Protein AF-A0A922ZXQ0-F1 (afdb_monomer_lite)

Structure (mmCIF, N/CA/C/O backbone):
data_AF-A0A922ZXQ0-F1
#
_entry.id   AF-A0A922ZXQ0-F1
#
loop_
_atom_site.group_PDB
_atom_site.id
_atom_site.type_symbol
_atom_site.label_atom_id
_atom_site.label_alt_id
_atom_site.label_comp_id
_atom_site.label_asym_id
_atom_site.label_entity_id
_atom_site.label_seq_id
_atom_site.pdbx_PDB_ins_code
_atom_site.Cartn_x
_atom_site.Cartn_y
_atom_site.Cartn_z
_atom_site.occupancy
_atom_site.B_iso_or_equiv
_atom_site.auth_seq_id
_atom_site.auth_comp_id
_atom_site.auth_asym_id
_atom_site.auth_atom_id
_atom_site.pdbx_PDB_model_num
ATOM 1 N N . MET A 1 1 ? 80.665 -15.240 -22.367 1.00 46.72 1 MET A N 1
ATOM 2 C CA . MET A 1 1 ? 79.676 -15.698 -23.365 1.00 46.72 1 MET A CA 1
ATOM 3 C C . MET A 1 1 ? 78.720 -16.672 -22.688 1.00 46.72 1 MET A C 1
ATOM 5 O O . MET A 1 1 ? 78.973 -17.868 -22.680 1.00 46.72 1 MET A O 1
ATOM 9 N N . SER A 1 2 ? 77.689 -16.167 -22.012 1.00 49.50 2 SER A N 1
ATOM 10 C CA . SER A 1 2 ? 76.651 -16.996 -21.391 1.00 49.50 2 SER A CA 1
ATOM 11 C C . SER A 1 2 ? 75.556 -17.248 -22.422 1.00 49.50 2 SER A C 1
ATOM 13 O O . SER A 1 2 ? 74.812 -16.326 -22.757 1.00 49.50 2 SER A O 1
ATOM 15 N N . ASN A 1 3 ? 75.474 -18.469 -22.944 1.00 60.09 3 ASN A N 1
ATOM 16 C CA . ASN A 1 3 ? 74.382 -18.857 -23.833 1.00 60.09 3 ASN A CA 1
ATOM 17 C C . ASN A 1 3 ? 73.075 -18.798 -23.035 1.00 60.09 3 ASN A C 1
ATOM 19 O O . ASN A 1 3 ? 72.876 -19.564 -22.093 1.00 60.09 3 ASN A O 1
ATOM 23 N N . SER A 1 4 ? 72.224 -17.828 -23.369 1.00 76.62 4 SER A N 1
ATOM 24 C CA . SER A 1 4 ? 70.920 -17.650 -22.739 1.00 76.62 4 SER A CA 1
ATOM 25 C C . SER A 1 4 ? 70.074 -18.900 -22.969 1.00 76.62 4 SER A C 1
ATOM 27 O O . SER A 1 4 ? 70.055 -19.440 -24.074 1.00 76.62 4 SER A O 1
ATOM 29 N N . LEU A 1 5 ? 69.346 -19.347 -21.941 1.00 71.44 5 LEU A N 1
ATOM 30 C CA . LEU A 1 5 ? 68.454 -20.517 -21.982 1.00 71.44 5 LEU A CA 1
ATOM 31 C C . LEU A 1 5 ? 67.509 -20.494 -23.202 1.00 71.44 5 LEU A C 1
ATOM 33 O O . LEU A 1 5 ? 67.134 -21.534 -23.737 1.00 71.44 5 LEU A O 1
ATOM 37 N N . LYS A 1 6 ? 67.170 -19.288 -23.667 1.00 72.12 6 LYS A N 1
ATOM 38 C CA . LYS A 1 6 ? 66.353 -19.036 -24.852 1.00 72.12 6 LYS A CA 1
ATOM 39 C C . LYS A 1 6 ? 66.968 -19.589 -26.149 1.00 72.12 6 LYS A C 1
ATOM 41 O O . LYS A 1 6 ? 66.250 -20.221 -26.916 1.00 72.12 6 LYS A O 1
ATOM 46 N N . ASP A 1 7 ? 68.278 -19.440 -26.354 1.00 74.69 7 ASP A N 1
ATOM 47 C CA . ASP A 1 7 ? 68.963 -19.939 -27.561 1.00 74.69 7 ASP A CA 1
ATOM 48 C C . ASP A 1 7 ? 69.003 -21.472 -27.604 1.00 74.69 7 ASP A C 1
ATOM 50 O O . ASP A 1 7 ? 68.900 -22.079 -28.671 1.00 74.69 7 ASP A O 1
ATOM 54 N N . ALA A 1 8 ? 69.114 -22.122 -26.440 1.00 79.00 8 ALA A N 1
ATOM 55 C CA . ALA A 1 8 ? 69.068 -23.580 -26.350 1.00 79.00 8 ALA A CA 1
ATOM 56 C C . ALA A 1 8 ? 67.681 -24.129 -26.733 1.00 79.00 8 ALA A C 1
ATOM 58 O O . ALA A 1 8 ? 67.585 -25.166 -27.390 1.00 79.00 8 ALA A O 1
ATOM 59 N N . LEU A 1 9 ? 66.616 -23.410 -26.366 1.00 73.69 9 LEU A N 1
ATOM 60 C CA . LEU A 1 9 ? 65.231 -23.783 -26.657 1.00 73.69 9 LEU A CA 1
ATOM 61 C C . LEU A 1 9 ? 64.867 -23.576 -28.135 1.00 73.69 9 LEU A C 1
ATOM 63 O O . LEU A 1 9 ? 64.200 -24.427 -28.725 1.00 73.69 9 LEU A O 1
ATOM 67 N N . GLU A 1 10 ? 65.351 -22.499 -28.759 1.00 75.44 10 GLU A N 1
ATOM 68 C CA . GLU A 1 10 ? 65.145 -22.249 -30.193 1.00 75.44 10 GLU A CA 1
ATOM 69 C C . GLU A 1 10 ? 65.912 -23.260 -31.060 1.00 75.44 10 GLU A C 1
ATOM 71 O O . GLU A 1 10 ? 65.363 -23.796 -32.027 1.00 75.44 10 GLU A O 1
ATOM 76 N N . LYS A 1 11 ? 67.143 -23.619 -30.669 1.00 77.12 11 LYS A N 1
ATOM 77 C CA . LYS A 1 11 ? 67.941 -24.645 -31.361 1.00 77.12 11 LYS A CA 1
ATOM 78 C C . LYS A 1 11 ? 67.353 -26.056 -31.230 1.00 77.12 11 LYS A C 1
ATOM 80 O O . LYS A 1 11 ? 67.536 -26.871 -32.129 1.00 77.12 11 LYS A O 1
ATOM 85 N N . ALA A 1 12 ? 66.614 -26.331 -30.153 1.00 76.00 12 ALA A N 1
ATOM 86 C CA . ALA A 1 12 ? 65.866 -27.575 -29.957 1.00 76.00 12 ALA A CA 1
ATOM 87 C C . ALA A 1 12 ? 64.556 -27.647 -30.777 1.00 76.00 12 ALA A C 1
ATOM 89 O O . ALA A 1 12 ? 63.817 -28.624 -30.671 1.00 76.00 12 ALA A O 1
ATOM 90 N N . GLY A 1 13 ? 64.258 -26.634 -31.602 1.00 66.38 13 GLY A N 1
ATOM 91 C CA . GLY A 1 13 ? 63.102 -26.628 -32.503 1.00 66.38 13 GLY A CA 1
ATOM 92 C C . GLY A 1 13 ? 61.781 -26.234 -31.838 1.00 66.38 13 GLY A C 1
ATOM 93 O O . GLY A 1 13 ? 60.722 -26.370 -32.455 1.00 66.38 13 GLY A O 1
ATOM 94 N N . LEU A 1 14 ? 61.821 -25.720 -30.604 1.00 62.22 14 LEU A N 1
ATOM 95 C CA . LEU A 1 14 ? 60.633 -25.297 -29.873 1.00 62.22 14 LEU A CA 1
ATOM 96 C C . LEU A 1 14 ? 60.169 -23.921 -30.383 1.00 62.22 14 LEU A C 1
ATOM 98 O O . LEU A 1 14 ? 60.606 -22.873 -29.911 1.00 62.22 14 LEU A O 1
ATOM 102 N N . LYS A 1 15 ? 59.284 -23.910 -31.385 1.00 66.00 15 LYS A N 1
ATOM 103 C CA . LYS A 1 15 ? 58.669 -22.670 -31.879 1.00 66.00 15 LYS A CA 1
ATOM 104 C C . LYS A 1 15 ? 57.676 -22.162 -30.838 1.00 66.00 15 LYS A C 1
ATOM 106 O O . LYS A 1 15 ? 56.696 -22.840 -30.538 1.00 66.00 15 LYS A O 1
ATOM 111 N N . THR A 1 16 ? 57.912 -20.967 -30.302 1.00 65.88 16 THR A N 1
ATOM 112 C CA . THR A 1 16 ? 56.945 -20.296 -29.432 1.00 65.88 16 THR A CA 1
ATOM 113 C C . THR A 1 16 ? 55.664 -20.047 -30.225 1.00 65.88 16 THR A C 1
ATOM 115 O O . THR A 1 16 ? 55.653 -19.352 -31.244 1.00 65.88 16 THR A O 1
ATOM 118 N N . SER A 1 17 ? 54.566 -20.667 -29.799 1.00 62.12 17 SER A N 1
ATOM 119 C CA . SER A 1 17 ? 53.247 -20.341 -30.322 1.00 62.12 17 SER A CA 1
ATOM 120 C C . SER A 1 17 ? 52.941 -18.900 -29.929 1.00 62.12 17 SER A C 1
ATOM 122 O O . SER A 1 17 ? 53.027 -18.518 -28.760 1.00 62.12 17 SER A O 1
ATOM 124 N N . LYS A 1 18 ? 52.638 -18.065 -30.927 1.00 62.62 18 LYS A N 1
ATOM 125 C CA . LYS A 1 18 ? 52.150 -16.706 -30.690 1.00 62.62 18 LYS A CA 1
ATOM 126 C C . LYS A 1 18 ? 50.958 -16.800 -29.731 1.00 62.62 18 LYS A C 1
ATOM 128 O O . LYS A 1 18 ? 50.110 -17.672 -29.932 1.00 62.62 18 LYS A O 1
ATOM 133 N N . PRO A 1 19 ? 50.843 -15.936 -28.712 1.00 55.72 19 PRO A N 1
ATOM 134 C CA . PRO A 1 19 ? 49.599 -15.842 -27.974 1.00 55.72 19 PRO A CA 1
ATOM 135 C C . PRO A 1 19 ? 48.547 -15.217 -28.902 1.00 55.72 19 PRO A C 1
ATOM 137 O O . PRO A 1 19 ? 48.369 -14.001 -28.922 1.00 55.72 19 PRO A O 1
ATOM 140 N N . ASP A 1 20 ? 47.825 -16.044 -29.661 1.00 52.09 20 ASP A N 1
ATOM 141 C CA . ASP A 1 20 ? 46.663 -15.652 -30.478 1.00 52.09 20 ASP A CA 1
ATOM 142 C C . ASP A 1 20 ? 45.433 -15.333 -29.606 1.00 52.09 20 ASP A C 1
ATOM 144 O O . ASP A 1 20 ? 44.297 -15.664 -29.926 1.00 52.09 20 ASP A O 1
ATOM 148 N N . ASN A 1 21 ? 45.646 -14.679 -28.464 1.00 58.94 21 ASN A N 1
ATOM 149 C CA . ASN A 1 21 ? 44.572 -14.215 -27.597 1.00 58.94 21 ASN A CA 1
ATOM 150 C C . ASN A 1 21 ? 44.935 -12.935 -26.840 1.00 58.94 21 ASN A C 1
ATOM 152 O O . ASN A 1 21 ? 44.521 -12.719 -25.702 1.00 58.94 21 ASN A O 1
ATOM 156 N N . ILE A 1 22 ? 45.619 -12.003 -27.507 1.00 51.94 22 ILE A N 1
ATOM 157 C CA . ILE A 1 22 ? 45.388 -10.594 -27.181 1.00 51.94 22 ILE A CA 1
ATOM 158 C C . ILE A 1 22 ? 44.040 -10.252 -27.808 1.00 51.94 22 ILE A C 1
ATOM 160 O O . ILE A 1 22 ? 43.957 -9.744 -28.926 1.00 51.94 22 ILE A O 1
ATOM 164 N N . SER A 1 23 ? 42.962 -10.596 -27.094 1.00 53.66 23 SER A N 1
ATOM 165 C CA . SER A 1 23 ? 41.645 -10.029 -27.355 1.00 53.66 23 SER A CA 1
ATOM 166 C C . SER A 1 23 ? 41.858 -8.527 -27.476 1.00 53.66 23 SER A C 1
ATOM 168 O O . SER A 1 23 ? 42.256 -7.876 -26.506 1.00 53.66 23 SER A O 1
ATOM 170 N N . LYS A 1 24 ? 41.684 -7.989 -28.689 1.00 58.75 24 LYS A N 1
ATOM 171 C CA . LYS A 1 24 ? 41.639 -6.552 -28.934 1.00 58.75 24 LYS A CA 1
ATOM 172 C C . LYS A 1 24 ? 40.449 -6.051 -28.129 1.00 58.75 24 LYS A C 1
ATOM 174 O O . LYS A 1 24 ? 39.331 -5.996 -28.640 1.00 58.75 24 LYS A O 1
ATOM 179 N N . ARG A 1 25 ? 40.662 -5.760 -26.843 1.00 58.94 25 ARG A N 1
ATOM 180 C CA . ARG A 1 25 ? 39.700 -5.056 -26.011 1.00 58.94 25 ARG A CA 1
ATOM 181 C C . ARG A 1 25 ? 39.535 -3.722 -26.708 1.00 58.94 25 ARG A C 1
ATOM 183 O O . ARG A 1 25 ? 40.382 -2.843 -26.577 1.00 58.94 25 ARG A O 1
ATOM 190 N N . LYS A 1 26 ? 38.485 -3.617 -27.526 1.00 61.28 26 LYS A N 1
ATOM 191 C CA . LYS A 1 26 ? 38.003 -2.335 -28.018 1.00 61.28 26 LYS A CA 1
ATOM 192 C C . LYS A 1 26 ? 37.951 -1.445 -26.775 1.00 61.28 26 LYS A C 1
ATOM 194 O O . LYS A 1 26 ? 37.383 -1.905 -25.774 1.00 61.28 26 LYS A O 1
ATOM 199 N N . PRO A 1 27 ? 38.580 -0.258 -26.764 1.00 55.38 27 PRO A N 1
ATOM 200 C CA . PRO A 1 27 ? 38.304 0.679 -25.692 1.00 55.38 27 PRO A CA 1
ATOM 201 C C . PRO A 1 27 ? 36.786 0.809 -25.682 1.00 55.38 27 PRO A C 1
ATOM 203 O O . PRO A 1 27 ? 36.195 1.095 -26.725 1.00 55.38 27 PRO A O 1
ATOM 206 N N . LYS A 1 28 ? 36.147 0.442 -24.562 1.00 59.25 28 LYS A N 1
ATOM 207 C CA . LYS A 1 28 ? 34.721 0.703 -24.390 1.00 59.25 28 LYS A CA 1
ATOM 208 C C . LYS A 1 28 ? 34.603 2.193 -24.652 1.00 59.25 28 LYS A C 1
ATOM 210 O O . LYS A 1 28 ? 35.181 2.970 -23.892 1.00 59.25 28 LYS A O 1
ATOM 215 N N . SER A 1 29 ? 33.979 2.572 -25.766 1.00 57.62 29 SER A N 1
ATOM 216 C CA . SER A 1 29 ? 33.526 3.937 -25.942 1.00 57.62 29 SER A CA 1
ATOM 217 C C . SER A 1 29 ? 32.771 4.235 -24.662 1.00 57.62 29 SER A C 1
ATOM 219 O O . SER A 1 29 ? 31.840 3.516 -24.299 1.00 57.62 29 SER A O 1
ATOM 221 N N . ILE A 1 30 ? 33.295 5.176 -23.885 1.00 58.38 30 ILE A N 1
ATOM 222 C CA . ILE A 1 30 ? 32.576 5.709 -22.747 1.00 58.38 30 ILE A CA 1
ATOM 223 C C . ILE A 1 30 ? 31.423 6.432 -23.419 1.00 58.38 30 ILE A C 1
ATOM 225 O O . ILE A 1 30 ? 31.595 7.547 -23.910 1.00 58.38 30 ILE A O 1
ATOM 229 N N . ASP A 1 31 ? 30.308 5.724 -23.589 1.00 58.06 31 ASP A N 1
ATOM 230 C CA . ASP A 1 31 ? 29.109 6.312 -24.143 1.00 58.06 31 ASP A CA 1
ATOM 231 C C . ASP A 1 31 ? 28.833 7.570 -23.311 1.00 58.06 31 ASP A C 1
ATOM 233 O O . ASP A 1 31 ? 28.797 7.489 -22.079 1.00 58.06 31 ASP A O 1
ATOM 237 N N . PRO A 1 32 ? 28.614 8.742 -23.929 1.00 52.19 32 PRO A N 1
ATOM 238 C CA . PRO A 1 32 ? 28.200 9.948 -23.218 1.00 52.19 32 PRO A CA 1
ATOM 239 C C . PRO A 1 32 ? 26.768 9.835 -22.667 1.00 52.19 32 PRO A C 1
ATOM 241 O O . PRO A 1 32 ? 26.164 10.836 -22.288 1.00 52.19 32 PRO A O 1
ATOM 244 N N . LEU A 1 33 ? 26.242 8.614 -22.539 1.00 56.44 33 LEU A N 1
ATOM 245 C CA . LEU A 1 33 ? 25.191 8.248 -21.608 1.00 56.44 33 LEU A CA 1
ATOM 246 C C . LEU A 1 33 ? 25.744 8.391 -20.180 1.00 56.44 33 LEU A C 1
ATOM 248 O O . LEU A 1 33 ? 25.833 7.427 -19.422 1.00 56.44 33 LEU A O 1
ATOM 252 N N . LYS A 1 34 ? 26.049 9.628 -19.765 1.00 56.88 34 LYS A N 1
ATOM 253 C CA . LYS A 1 34 ? 25.700 10.047 -18.410 1.00 56.88 34 LYS A CA 1
ATOM 254 C C . LYS A 1 34 ? 24.200 9.820 -18.329 1.00 56.88 34 LYS A C 1
ATOM 256 O O . LYS A 1 34 ? 23.409 10.683 -18.707 1.00 56.88 34 LYS A O 1
ATOM 261 N N . ALA A 1 35 ? 23.825 8.593 -17.981 1.00 59.78 35 ALA A N 1
ATOM 262 C CA . ALA A 1 35 ? 22.473 8.255 -17.635 1.00 59.78 35 ALA A CA 1
ATOM 263 C C . ALA A 1 35 ? 22.071 9.327 -16.631 1.00 59.78 35 ALA A C 1
ATOM 265 O O . ALA A 1 35 ? 22.733 9.492 -15.608 1.00 59.78 35 ALA A O 1
ATOM 266 N N . ASN A 1 36 ? 21.072 10.134 -16.985 1.00 60.59 36 ASN A N 1
ATOM 267 C CA . ASN A 1 36 ? 20.356 10.916 -15.999 1.00 60.59 36 ASN A CA 1
ATOM 268 C C . ASN A 1 36 ? 19.884 9.887 -14.977 1.00 60.59 36 ASN A C 1
ATOM 270 O O . ASN A 1 36 ? 18.907 9.183 -15.241 1.00 60.59 36 ASN A O 1
ATOM 274 N N . GLU A 1 37 ? 20.639 9.709 -13.892 1.00 61.50 37 GLU A N 1
ATOM 275 C CA . GLU A 1 37 ? 20.256 8.861 -12.778 1.00 61.50 37 GLU A CA 1
ATOM 276 C C . GLU A 1 37 ? 18.978 9.487 -12.236 1.00 61.50 37 GLU A C 1
ATOM 278 O O . GLU A 1 37 ? 18.995 10.447 -11.467 1.00 61.50 37 GLU A O 1
ATOM 283 N N . LYS A 1 38 ? 17.839 9.014 -12.747 1.00 62.78 38 LYS A N 1
ATOM 284 C CA . LYS A 1 38 ? 16.532 9.403 -12.251 1.00 62.78 38 LYS A CA 1
ATOM 285 C C . LYS A 1 38 ? 16.480 8.858 -10.837 1.00 62.78 38 LYS A C 1
ATOM 287 O O . LYS A 1 38 ? 16.288 7.659 -10.639 1.00 62.78 38 LYS A O 1
ATOM 292 N N . HIS A 1 39 ? 16.702 9.743 -9.871 1.00 62.69 39 HIS A N 1
ATOM 293 C CA . HIS A 1 39 ? 16.411 9.460 -8.478 1.00 62.69 39 HIS A CA 1
ATOM 294 C C . HIS A 1 39 ? 14.986 8.894 -8.399 1.00 62.69 39 HIS A C 1
ATOM 296 O O . HIS A 1 39 ? 14.113 9.339 -9.152 1.00 62.69 39 HIS A O 1
ATOM 302 N N . GLN A 1 40 ? 14.796 7.854 -7.581 1.00 64.75 40 GLN A N 1
ATOM 303 C CA . GLN A 1 40 ? 13.594 7.013 -7.579 1.00 64.75 40 GLN A CA 1
ATOM 304 C C . GLN A 1 40 ? 12.320 7.862 -7.676 1.00 64.75 40 GLN A C 1
ATOM 306 O O . GLN A 1 40 ? 12.031 8.671 -6.802 1.00 64.75 40 GLN A O 1
ATOM 311 N N . GLN A 1 41 ? 11.566 7.683 -8.765 1.00 75.75 41 GLN A N 1
ATOM 312 C CA . GLN A 1 41 ? 10.343 8.454 -9.018 1.00 75.75 41 GLN A CA 1
ATOM 313 C C . GLN A 1 41 ? 9.169 7.997 -8.140 1.00 75.75 41 GLN A C 1
ATOM 315 O O . GLN A 1 41 ? 8.132 8.652 -8.114 1.00 75.75 41 GLN A O 1
ATOM 320 N N . GLN A 1 42 ? 9.324 6.859 -7.460 1.00 85.06 42 GLN A N 1
ATOM 321 C CA . GLN A 1 42 ? 8.260 6.136 -6.780 1.00 85.06 42 GLN A CA 1
ATOM 322 C C . GLN A 1 42 ? 8.630 5.855 -5.330 1.00 85.06 42 GLN A C 1
ATOM 324 O O . GLN A 1 42 ? 9.764 5.478 -5.030 1.00 85.06 42 GLN A O 1
ATOM 329 N N . CYS A 1 43 ? 7.656 6.013 -4.436 1.00 87.69 43 CYS A N 1
ATOM 330 C CA . CYS A 1 43 ? 7.814 5.678 -3.029 1.00 87.69 43 CYS A CA 1
ATOM 331 C C . CYS A 1 43 ? 7.544 4.185 -2.835 1.00 87.69 43 CYS A C 1
ATOM 333 O O . CYS A 1 43 ? 6.429 3.714 -3.038 1.00 87.69 43 CYS A O 1
ATOM 335 N N . ASN A 1 44 ? 8.555 3.427 -2.430 1.00 93.75 44 ASN A N 1
ATOM 336 C CA . ASN A 1 44 ? 8.426 1.996 -2.151 1.00 93.75 44 ASN A CA 1
ATOM 337 C C . ASN A 1 44 ? 8.561 1.680 -0.655 1.00 93.75 44 ASN A C 1
ATOM 339 O O . ASN A 1 44 ? 8.638 0.514 -0.283 1.00 93.75 44 ASN A O 1
ATOM 343 N N . PHE A 1 45 ? 8.607 2.690 0.215 1.00 95.50 45 PHE A N 1
ATOM 344 C CA . PHE A 1 45 ? 8.825 2.519 1.648 1.00 95.50 45 PHE A CA 1
ATOM 345 C C . PHE A 1 45 ? 7.525 2.698 2.435 1.00 95.50 45 PHE A C 1
ATOM 347 O O . PHE A 1 45 ? 6.854 3.718 2.322 1.00 95.50 45 PHE A O 1
ATOM 354 N N . CYS A 1 46 ? 7.168 1.702 3.247 1.00 96.69 46 CYS A N 1
ATOM 355 C CA . CYS A 1 46 ? 5.993 1.767 4.111 1.00 96.69 46 CYS A CA 1
ATOM 356 C C . CYS A 1 46 ? 6.349 2.394 5.463 1.00 96.69 46 CYS A C 1
ATOM 358 O O . CYS A 1 46 ? 7.107 1.805 6.238 1.00 96.69 46 CYS A O 1
ATOM 360 N N . ASP A 1 47 ? 5.723 3.518 5.800 1.00 95.56 47 ASP A N 1
ATOM 361 C CA . ASP A 1 47 ? 5.967 4.255 7.047 1.00 95.56 47 ASP A CA 1
ATOM 362 C C . ASP A 1 47 ? 5.486 3.490 8.292 1.00 95.56 47 ASP A C 1
ATOM 364 O O . ASP A 1 47 ? 6.016 3.660 9.390 1.00 95.56 47 ASP A O 1
ATOM 368 N N . CYS A 1 48 ? 4.497 2.604 8.132 1.00 95.81 48 CYS A N 1
ATOM 369 C CA . CYS A 1 48 ? 3.939 1.824 9.237 1.00 95.81 48 CYS A CA 1
ATOM 370 C C . CYS A 1 48 ? 4.847 0.653 9.644 1.00 95.81 48 CYS A C 1
ATOM 372 O O . CYS A 1 48 ? 5.184 0.507 10.819 1.00 95.81 48 CYS A O 1
ATOM 374 N N . CYS A 1 49 ? 5.256 -0.194 8.692 1.00 95.94 49 CYS A N 1
ATOM 375 C CA . CYS A 1 49 ? 6.088 -1.365 8.994 1.00 95.94 49 CYS A CA 1
ATOM 376 C C . CYS A 1 49 ? 7.588 -1.142 8.782 1.00 95.94 49 CYS A C 1
ATOM 378 O O . CYS A 1 49 ? 8.369 -2.036 9.109 1.00 95.94 49 CYS A O 1
ATOM 380 N N . LYS A 1 50 ? 7.984 0.030 8.266 1.00 95.81 50 LYS A N 1
ATOM 381 C CA . LYS A 1 50 ? 9.370 0.425 7.973 1.00 95.81 50 LYS A CA 1
ATOM 382 C C . LYS A 1 50 ? 10.090 -0.542 7.031 1.00 95.81 50 LYS A C 1
ATOM 384 O O . LYS A 1 50 ? 11.279 -0.811 7.186 1.00 95.81 50 LYS A O 1
ATOM 389 N N . LYS A 1 51 ? 9.349 -1.108 6.076 1.00 95.69 51 LYS A N 1
ATOM 390 C CA . LYS A 1 51 ? 9.865 -2.045 5.071 1.00 95.69 51 LYS A CA 1
ATOM 391 C C . LYS A 1 51 ? 9.634 -1.494 3.679 1.00 95.69 51 LYS A C 1
ATOM 393 O O . LYS A 1 51 ? 8.609 -0.864 3.417 1.00 95.69 51 LYS A O 1
ATOM 398 N N . THR A 1 52 ? 10.564 -1.806 2.789 1.00 95.00 52 THR A N 1
ATOM 399 C CA . THR A 1 52 ? 10.384 -1.597 1.358 1.00 95.00 52 THR A CA 1
ATOM 400 C C . THR A 1 52 ? 9.450 -2.666 0.804 1.00 95.00 52 THR A C 1
ATOM 402 O O . THR A 1 52 ? 9.655 -3.856 1.058 1.00 95.00 52 THR A O 1
ATOM 405 N N . ALA A 1 53 ? 8.424 -2.256 0.068 1.00 94.44 53 ALA A N 1
ATOM 406 C CA . ALA A 1 53 ? 7.475 -3.152 -0.566 1.00 94.44 53 ALA A CA 1
ATOM 407 C C . ALA A 1 53 ? 7.011 -2.589 -1.929 1.00 94.44 53 ALA A C 1
ATOM 409 O O . ALA A 1 53 ? 6.935 -1.372 -2.102 1.00 94.44 53 ALA A O 1
ATOM 410 N N . PRO A 1 54 ? 6.715 -3.458 -2.912 1.00 93.94 54 PRO A N 1
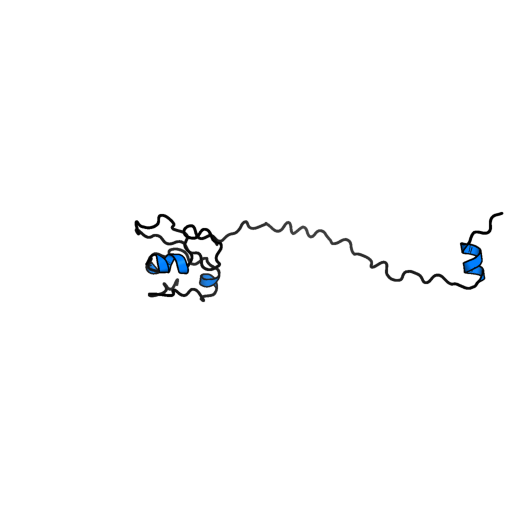ATOM 411 C CA . PRO A 1 54 ? 6.357 -3.054 -4.277 1.00 93.94 54 PRO A CA 1
ATOM 412 C C . PRO A 1 54 ? 4.901 -2.579 -4.421 1.00 93.94 54 PRO A C 1
ATOM 414 O O . PRO A 1 54 ? 4.459 -2.277 -5.525 1.00 93.94 54 PRO A O 1
ATOM 417 N N . ASP A 1 55 ? 4.140 -2.561 -3.328 1.00 94.94 55 ASP A N 1
ATOM 418 C CA . ASP A 1 55 ? 2.699 -2.303 -3.244 1.00 94.94 55 ASP A CA 1
ATOM 419 C C . ASP A 1 55 ? 2.371 -1.075 -2.371 1.00 94.94 55 ASP A C 1
ATOM 421 O O . ASP A 1 55 ? 1.253 -0.935 -1.871 1.00 94.94 55 ASP A O 1
ATOM 425 N N . VAL A 1 56 ? 3.362 -0.211 -2.132 1.00 96.44 56 VAL A N 1
ATOM 426 C CA . VAL A 1 56 ? 3.217 0.977 -1.285 1.00 96.44 56 VAL A CA 1
ATOM 427 C C . VAL A 1 56 ? 2.468 2.085 -2.014 1.00 96.44 56 VAL A C 1
ATOM 429 O O . VAL A 1 56 ? 2.856 2.533 -3.092 1.00 96.44 56 VAL A O 1
ATOM 432 N N . GLU A 1 57 ? 1.409 2.575 -1.382 1.00 96.19 57 GLU A N 1
ATOM 433 C CA . GLU A 1 57 ? 0.577 3.659 -1.891 1.00 96.19 57 GLU A CA 1
ATOM 434 C C . GLU A 1 57 ? 0.323 4.699 -0.800 1.00 96.19 57 GLU A C 1
ATOM 436 O O . GLU A 1 57 ? 0.439 4.424 0.397 1.00 96.19 57 GLU A O 1
ATOM 441 N N . PHE A 1 58 ? -0.031 5.906 -1.224 1.00 96.06 58 PHE A N 1
ATOM 442 C CA . PHE A 1 58 ? -0.423 6.997 -0.355 1.00 96.06 58 PHE A CA 1
ATOM 443 C C . PHE A 1 58 ? -1.926 6.943 -0.074 1.00 96.06 58 PHE A C 1
ATOM 445 O O . PHE A 1 58 ? -2.758 7.003 -0.990 1.00 96.06 58 PHE A O 1
ATOM 452 N N . TYR A 1 59 ? -2.272 6.885 1.207 1.00 95.94 59 TYR A N 1
ATOM 453 C CA . TYR A 1 59 ? -3.639 6.901 1.708 1.00 95.94 59 TYR A CA 1
ATOM 454 C C . TYR A 1 59 ? -3.870 8.166 2.520 1.00 95.94 59 TYR A C 1
ATOM 456 O O . TYR A 1 59 ? -3.190 8.408 3.513 1.00 95.94 59 TYR A O 1
ATOM 464 N N . LYS A 1 60 ? -4.882 8.948 2.142 1.00 95.81 60 LYS A N 1
ATOM 465 C CA . LYS A 1 60 ? -5.347 10.076 2.948 1.00 95.81 60 LYS A CA 1
ATOM 466 C C . LYS A 1 60 ? -6.496 9.607 3.833 1.00 95.81 60 LYS A C 1
ATOM 468 O O . LYS A 1 60 ? -7.657 9.662 3.433 1.00 95.81 60 LYS A O 1
ATOM 473 N N . HIS A 1 61 ? -6.170 9.117 5.024 1.00 94.12 61 HIS A N 1
ATOM 474 C CA . HIS A 1 61 ? -7.146 8.609 5.987 1.00 94.12 61 HIS A CA 1
ATOM 475 C C . HIS A 1 61 ? -7.149 9.420 7.287 1.00 94.12 61 HIS A C 1
ATOM 477 O O . HIS A 1 61 ? -6.170 10.068 7.635 1.00 94.12 61 HIS A O 1
ATOM 483 N N . HIS A 1 62 ? -8.238 9.320 8.050 1.00 91.69 62 HIS A N 1
ATOM 484 C CA . HIS A 1 62 ? -8.385 9.971 9.361 1.00 91.69 62 HIS A CA 1
ATOM 485 C C . HIS A 1 62 ? -8.265 8.984 10.533 1.00 91.69 62 HIS A C 1
ATOM 487 O O . HIS A 1 62 ? -8.665 9.296 11.652 1.00 91.69 62 HIS A O 1
ATOM 493 N N . ASN A 1 63 ? -7.756 7.771 10.285 1.00 92.19 63 ASN A N 1
ATOM 494 C CA . ASN A 1 63 ? -7.551 6.787 11.342 1.00 92.19 63 ASN A CA 1
ATOM 495 C C . ASN A 1 63 ? -6.568 7.334 12.394 1.00 92.19 63 ASN A C 1
ATOM 497 O O . ASN A 1 63 ? -5.448 7.698 12.057 1.00 92.19 63 ASN A O 1
ATOM 501 N N . GLN A 1 64 ? -6.988 7.377 13.659 1.00 90.50 64 GLN A N 1
ATOM 502 C CA . GLN A 1 64 ? -6.183 7.901 14.768 1.00 90.50 64 GLN A CA 1
ATOM 503 C C . GLN A 1 64 ? -5.111 6.914 15.246 1.00 90.50 64 GLN A C 1
ATOM 505 O O . GLN A 1 64 ? -4.158 7.314 15.909 1.00 90.50 64 GLN A O 1
ATOM 510 N N . SER A 1 65 ? -5.244 5.624 14.921 1.00 91.62 65 SER A N 1
ATOM 511 C CA . SER A 1 65 ? -4.300 4.597 15.370 1.00 91.62 65 SER A CA 1
ATOM 512 C C . SER A 1 65 ? -2.942 4.672 14.675 1.00 91.62 65 SER A C 1
ATOM 514 O O . SER A 1 65 ? -1.967 4.155 15.216 1.00 91.62 65 SER A O 1
ATOM 516 N N . ILE A 1 66 ? -2.862 5.278 13.484 1.00 93.19 66 ILE A N 1
ATOM 517 C CA . ILE A 1 66 ? -1.606 5.449 12.750 1.00 93.19 66 ILE A CA 1
ATOM 518 C C . ILE A 1 66 ? -1.527 6.840 12.125 1.00 93.19 66 ILE A C 1
ATOM 520 O O . ILE A 1 66 ? -2.510 7.353 11.605 1.00 93.19 66 ILE A O 1
ATOM 524 N N . GLN A 1 67 ? -0.332 7.426 12.132 1.00 92.31 67 GLN A N 1
ATOM 525 C CA . GLN A 1 67 ? -0.048 8.708 11.468 1.00 92.31 67 GLN A CA 1
ATOM 526 C C . GLN A 1 67 ? 0.603 8.529 10.083 1.00 92.31 67 GLN A C 1
ATOM 528 O O . GLN A 1 67 ? 0.837 9.499 9.369 1.00 92.31 67 GLN A O 1
ATOM 533 N N . ALA A 1 68 ? 0.924 7.287 9.719 1.00 94.81 68 ALA A N 1
ATOM 534 C CA . ALA A 1 68 ? 1.586 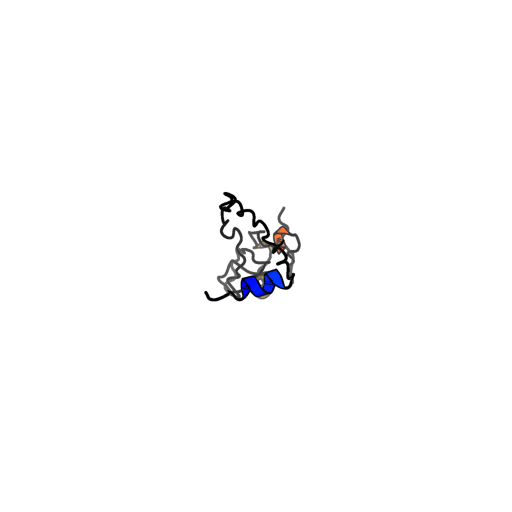6.925 8.475 1.00 94.81 68 ALA A CA 1
ATOM 535 C C . ALA A 1 68 ? 0.606 6.960 7.295 1.00 94.81 68 ALA A C 1
ATOM 537 O O . ALA A 1 68 ? -0.379 6.229 7.314 1.00 94.81 68 ALA A O 1
ATOM 538 N N . ASN A 1 69 ? 0.918 7.739 6.256 1.00 95.69 69 ASN A N 1
ATOM 539 C CA . ASN A 1 69 ? 0.096 7.823 5.042 1.00 95.69 69 ASN A CA 1
ATOM 540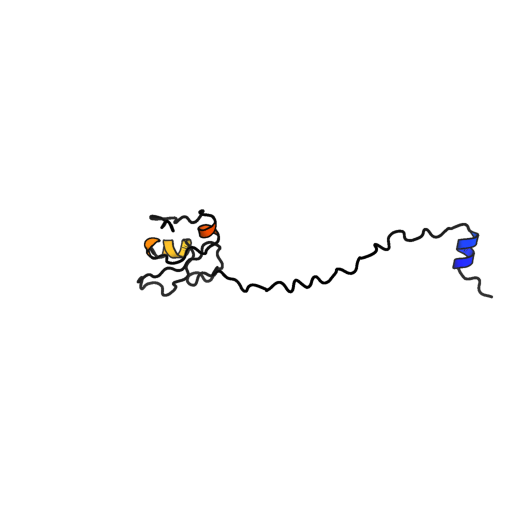 C C . ASN A 1 69 ? 0.636 6.949 3.897 1.00 95.69 69 ASN A C 1
ATOM 542 O O . ASN A 1 69 ? -0.144 6.504 3.056 1.00 95.69 69 ASN A O 1
ATOM 546 N N . TRP A 1 70 ? 1.946 6.674 3.856 1.00 96.62 70 TRP A N 1
ATOM 547 C CA . TRP A 1 70 ? 2.535 5.722 2.909 1.00 96.62 70 TRP A CA 1
ATOM 548 C C . TRP A 1 70 ? 2.483 4.313 3.478 1.00 96.62 70 TRP A C 1
ATOM 550 O O . TRP A 1 70 ? 3.188 3.975 4.433 1.00 96.62 70 TRP A O 1
ATOM 560 N N . LEU A 1 71 ? 1.626 3.478 2.898 1.00 96.56 71 LEU A N 1
ATOM 561 C CA . LEU A 1 71 ? 1.318 2.158 3.430 1.00 96.56 71 LEU A CA 1
ATOM 562 C C . LEU A 1 71 ? 1.391 1.106 2.330 1.00 96.56 71 LEU A C 1
ATOM 564 O O . LEU A 1 71 ? 0.868 1.295 1.235 1.00 96.56 71 LEU A O 1
ATOM 568 N N . CYS A 1 72 ? 1.984 -0.043 2.649 1.00 96.50 72 CYS A N 1
ATOM 569 C CA . CYS A 1 72 ? 1.780 -1.256 1.860 1.00 96.50 72 CYS A CA 1
ATOM 570 C C . CYS A 1 72 ? 0.365 -1.810 2.084 1.00 96.50 72 CYS A C 1
ATOM 572 O O . CYS A 1 72 ? -0.280 -1.504 3.095 1.00 96.50 72 CYS A O 1
ATOM 574 N N . ILE A 1 73 ? -0.101 -2.685 1.188 1.00 95.44 73 ILE A N 1
ATOM 575 C CA . ILE A 1 73 ? -1.443 -3.285 1.247 1.00 95.44 73 ILE A CA 1
ATOM 576 C C . ILE A 1 73 ? -1.662 -3.982 2.589 1.00 95.44 73 ILE A C 1
ATOM 578 O O . ILE A 1 73 ? -2.707 -3.827 3.212 1.00 95.44 73 ILE A O 1
ATOM 582 N N . VAL A 1 74 ? -0.651 -4.706 3.076 1.00 95.12 74 VAL A N 1
ATOM 583 C CA . VAL A 1 74 ? -0.743 -5.454 4.338 1.00 95.12 74 VAL A CA 1
ATOM 584 C C . VAL A 1 74 ? -0.985 -4.525 5.529 1.00 95.12 74 VAL A C 1
ATOM 586 O O . VAL A 1 74 ? -1.794 -4.844 6.399 1.00 95.12 74 VAL A O 1
ATOM 589 N N . CYS A 1 75 ? -0.302 -3.378 5.576 1.00 95.62 75 CYS A N 1
ATOM 590 C CA . CYS A 1 75 ? -0.493 -2.386 6.632 1.00 95.62 75 CYS A CA 1
ATOM 591 C C . CYS A 1 75 ? -1.845 -1.687 6.502 1.00 95.62 75 CYS A C 1
ATOM 593 O O . CYS A 1 75 ? -2.545 -1.539 7.501 1.00 95.62 75 CYS A O 1
ATOM 595 N N . ALA A 1 76 ? -2.234 -1.314 5.283 1.00 95.38 76 ALA A N 1
ATOM 596 C CA . ALA A 1 76 ? -3.530 -0.699 5.038 1.00 95.38 76 ALA A CA 1
ATOM 597 C C . ALA A 1 76 ? -4.684 -1.634 5.451 1.00 95.38 76 ALA A C 1
ATOM 599 O O . ALA A 1 76 ? -5.618 -1.197 6.119 1.00 95.38 76 ALA A O 1
ATOM 600 N N . ASP A 1 77 ? -4.588 -2.932 5.143 1.00 94.44 77 ASP A N 1
ATOM 601 C CA . ASP A 1 77 ? -5.574 -3.941 5.543 1.00 94.44 77 ASP A CA 1
ATOM 602 C C . ASP A 1 77 ? -5.585 -4.169 7.061 1.00 94.44 77 ASP A C 1
ATOM 604 O O . ASP A 1 77 ? -6.653 -4.214 7.667 1.00 94.44 77 ASP A O 1
ATOM 608 N N . LYS A 1 78 ? -4.411 -4.259 7.702 1.00 94.19 78 LYS A N 1
ATOM 609 C CA . LYS A 1 78 ? -4.299 -4.450 9.159 1.00 94.19 78 LYS A CA 1
ATOM 610 C C . LYS A 1 78 ? -4.932 -3.303 9.952 1.00 94.19 78 LYS A C 1
ATOM 612 O O . LYS A 1 78 ? -5.470 -3.533 11.031 1.00 94.19 78 LYS A O 1
ATOM 617 N N . HIS A 1 79 ? -4.855 -2.084 9.426 1.00 94.00 79 HIS A 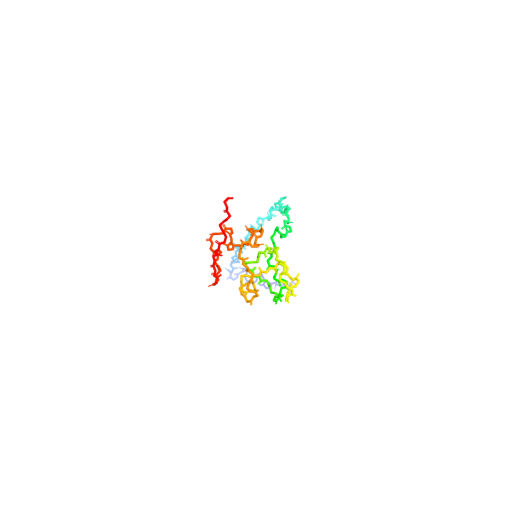N 1
ATOM 618 C CA . HIS A 1 79 ? -5.420 -0.887 10.047 1.00 94.00 79 HIS A CA 1
ATOM 619 C C . HIS A 1 79 ? -6.804 -0.513 9.498 1.00 94.00 79 HIS A C 1
ATOM 621 O O . HIS A 1 79 ? -7.277 0.589 9.769 1.00 94.00 79 HIS A O 1
ATOM 627 N N . PHE A 1 80 ? -7.456 -1.418 8.755 1.00 92.94 80 PHE A N 1
ATOM 628 C CA . PHE A 1 80 ? -8.797 -1.228 8.189 1.00 92.94 80 PHE A CA 1
ATOM 629 C C . PHE A 1 80 ? -8.948 0.075 7.391 1.00 92.94 80 PHE A C 1
ATOM 631 O O . PHE A 1 80 ? -9.995 0.719 7.406 1.00 92.94 80 PHE A O 1
ATOM 638 N N . ILE A 1 81 ? -7.891 0.480 6.688 1.00 94.19 81 ILE A N 1
ATOM 639 C CA . ILE A 1 81 ? -7.905 1.682 5.859 1.00 94.19 81 ILE A CA 1
ATO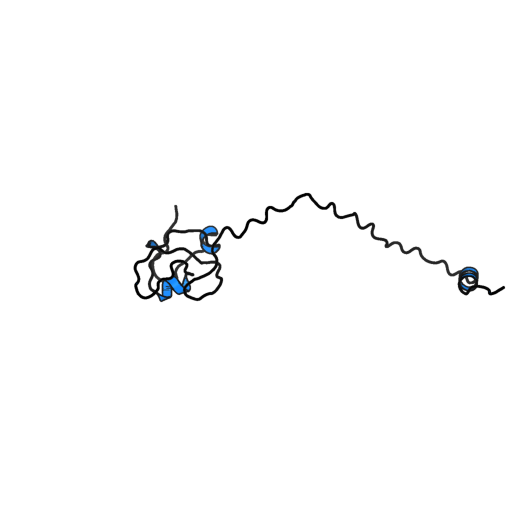M 640 C C . ILE A 1 81 ? -8.519 1.313 4.511 1.00 94.19 81 ILE A C 1
ATOM 642 O O . ILE A 1 81 ? -7.926 0.503 3.788 1.00 94.19 81 ILE A O 1
ATOM 646 N N . PRO A 1 82 ? -9.685 1.875 4.152 1.00 93.12 82 PRO A N 1
ATOM 647 C CA . PRO A 1 82 ? -10.353 1.536 2.906 1.00 93.12 82 PRO A CA 1
ATOM 648 C C . PRO A 1 82 ? -9.519 1.992 1.708 1.00 93.12 82 PRO A C 1
ATOM 650 O O . PRO A 1 82 ? -8.867 3.037 1.747 1.00 93.12 82 PRO A O 1
ATOM 653 N N . ASP A 1 83 ? -9.579 1.239 0.610 1.00 94.19 83 ASP A N 1
ATOM 654 C CA . ASP A 1 83 ? -8.857 1.606 -0.614 1.00 94.19 83 ASP A CA 1
ATOM 655 C C . ASP A 1 83 ? -9.426 2.866 -1.286 1.00 94.19 83 ASP A C 1
ATOM 657 O O . ASP A 1 83 ? -8.758 3.506 -2.088 1.00 94.19 83 ASP A O 1
ATOM 661 N N . GLU A 1 84 ? -10.636 3.287 -0.915 1.00 93.44 84 GLU A N 1
ATOM 662 C CA . GLU A 1 84 ? -11.231 4.560 -1.342 1.00 93.44 84 GLU A CA 1
ATOM 663 C C . GLU A 1 84 ? -10.383 5.770 -0.918 1.00 93.44 84 GLU A C 1
ATOM 665 O O . GLU A 1 84 ? -10.272 6.745 -1.668 1.00 93.44 84 GLU A O 1
ATOM 670 N N . ALA A 1 85 ? -9.720 5.667 0.242 1.00 94.31 85 ALA A N 1
ATOM 671 C CA . ALA A 1 85 ? -8.810 6.679 0.770 1.00 94.31 85 ALA A CA 1
ATOM 672 C C . ALA A 1 85 ? -7.461 6.729 0.028 1.00 94.31 85 ALA A C 1
ATOM 674 O O . ALA A 1 85 ? -6.672 7.653 0.253 1.00 94.31 85 ALA A O 1
ATOM 675 N N . ARG A 1 86 ? -7.179 5.757 -0.853 1.00 94.88 86 ARG A N 1
ATOM 676 C CA . ARG A 1 86 ? -5.971 5.731 -1.680 1.00 94.88 86 ARG A CA 1
ATOM 677 C C . ARG A 1 86 ? -6.009 6.877 -2.691 1.00 94.88 86 ARG A C 1
ATOM 679 O O . ARG A 1 86 ? -6.978 7.021 -3.445 1.00 94.88 86 ARG A O 1
ATOM 686 N N . GLN A 1 87 ? -4.959 7.697 -2.712 1.00 94.56 87 GLN A N 1
ATOM 687 C CA . GLN A 1 87 ? -4.836 8.817 -3.654 1.00 94.56 87 GLN A CA 1
ATOM 688 C C . GLN A 1 87 ? -3.841 8.549 -4.780 1.00 94.56 87 GLN A C 1
ATOM 690 O O . GLN A 1 87 ? -3.994 9.124 -5.853 1.00 94.56 87 GLN A O 1
ATOM 695 N N . SER A 1 88 ? -2.851 7.684 -4.562 1.00 94.31 88 SER A N 1
ATOM 696 C CA . SER A 1 88 ? -1.864 7.330 -5.583 1.00 94.31 88 SER A CA 1
ATOM 697 C C . SER A 1 88 ? -2.154 5.975 -6.234 1.00 94.31 88 SER A C 1
ATOM 699 O O . SER A 1 88 ? -2.856 5.129 -5.683 1.00 94.31 88 SER A O 1
ATOM 701 N N . ASN A 1 89 ? -1.587 5.781 -7.423 1.00 93.44 89 ASN A N 1
ATOM 702 C CA . ASN A 1 89 ? -1.598 4.515 -8.155 1.00 93.44 89 ASN A CA 1
ATOM 703 C C . ASN A 1 89 ? -0.211 4.281 -8.772 1.00 93.44 89 ASN A C 1
ATOM 705 O O . ASN A 1 89 ? -0.067 4.148 -9.985 1.00 93.44 89 ASN A O 1
ATOM 709 N N . GLN A 1 90 ? 0.819 4.380 -7.930 1.00 92.62 90 GLN A N 1
ATOM 710 C CA . GLN A 1 90 ? 2.223 4.498 -8.347 1.00 92.62 90 GLN A CA 1
ATOM 711 C C . GLN A 1 90 ? 3.062 3.256 -8.051 1.00 92.62 90 GLN A C 1
ATOM 713 O O . GLN A 1 90 ? 4.160 3.129 -8.578 1.00 92.62 90 GLN A O 1
ATOM 718 N N . SER A 1 91 ? 2.563 2.348 -7.216 1.00 92.94 91 SER A N 1
ATOM 719 C CA . SER A 1 91 ? 3.265 1.114 -6.885 1.00 9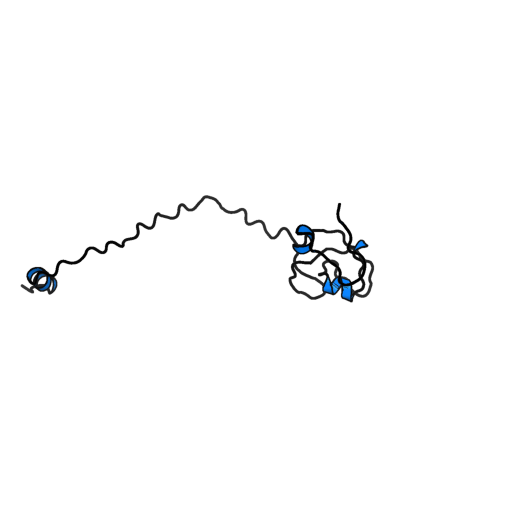2.94 91 SER A CA 1
ATOM 720 C C . SER A 1 91 ? 3.418 0.202 -8.107 1.00 92.94 91 SER A C 1
ATOM 722 O O . SER A 1 91 ? 2.610 0.245 -9.039 1.00 92.94 91 SER A O 1
ATOM 724 N N . ASP A 1 92 ? 4.417 -0.682 -8.094 1.00 91.75 92 ASP A N 1
ATOM 725 C CA . ASP A 1 92 ? 4.620 -1.666 -9.166 1.00 91.75 92 ASP A CA 1
ATOM 726 C C . ASP A 1 92 ? 3.370 -2.520 -9.387 1.00 91.75 92 ASP A C 1
ATOM 728 O O . ASP A 1 92 ? 3.005 -2.835 -10.521 1.00 91.75 92 ASP A O 1
ATOM 732 N N . PHE A 1 93 ? 2.689 -2.883 -8.300 1.00 93.12 93 PHE A N 1
ATOM 733 C CA . PHE A 1 93 ? 1.469 -3.681 -8.370 1.00 93.12 93 PHE A CA 1
ATOM 734 C C . PHE A 1 93 ? 0.316 -2.890 -8.988 1.00 93.12 93 PHE A C 1
ATOM 736 O O . PHE A 1 93 ? -0.451 -3.442 -9.776 1.00 93.12 93 PHE A O 1
ATOM 743 N N . ALA A 1 94 ? 0.197 -1.604 -8.661 1.00 92.31 94 ALA A N 1
ATOM 744 C CA . ALA A 1 94 ? -0.818 -0.722 -9.225 1.00 92.31 94 ALA A CA 1
ATOM 745 C C . ALA A 1 94 ? -0.608 -0.490 -10.720 1.00 92.31 94 ALA A C 1
ATOM 747 O O . ALA A 1 94 ? -1.531 -0.692 -11.508 1.00 92.31 94 ALA A O 1
ATOM 748 N N . MET A 1 95 ? 0.618 -0.151 -11.118 1.00 90.94 95 MET A N 1
ATOM 749 C CA . MET A 1 95 ? 0.968 0.075 -12.520 1.00 90.94 95 MET A CA 1
ATOM 750 C C . MET A 1 95 ? 0.770 -1.171 -13.388 1.00 90.94 95 MET A C 1
ATOM 752 O O . MET A 1 95 ? 0.403 -1.060 -14.553 1.00 90.94 95 MET A O 1
ATOM 756 N N . ARG A 1 96 ? 0.994 -2.366 -12.828 1.00 91.75 96 ARG A N 1
ATOM 757 C CA . ARG A 1 96 ? 0.781 -3.647 -13.524 1.00 91.75 96 ARG A CA 1
ATOM 758 C C . ARG A 1 96 ? -0.669 -4.135 -13.486 1.00 91.75 96 ARG A C 1
ATOM 760 O O . ARG A 1 96 ? -0.958 -5.186 -14.050 1.00 91.75 96 ARG A O 1
ATOM 767 N N . GLY A 1 97 ? -1.570 -3.429 -12.800 1.00 90.19 97 GLY A N 1
ATOM 768 C CA . GLY A 1 97 ? -2.963 -3.854 -12.627 1.00 90.19 97 GLY A CA 1
ATOM 769 C C . GLY A 1 97 ? -3.137 -5.089 -11.733 1.00 90.19 97 GLY A C 1
ATOM 770 O O . GLY A 1 97 ? -4.190 -5.719 -11.750 1.00 90.19 97 GLY A O 1
ATOM 771 N N . THR A 1 98 ? -2.122 -5.452 -10.944 1.00 91.88 98 THR A N 1
ATOM 772 C CA . THR A 1 98 ? -2.153 -6.593 -10.010 1.00 91.88 98 THR A CA 1
ATOM 773 C C . THR A 1 98 ? -2.376 -6.167 -8.560 1.00 91.88 98 THR A C 1
ATOM 775 O O . THR A 1 98 ? -2.313 -6.996 -7.651 1.00 91.88 98 THR A O 1
ATOM 778 N N . PHE A 1 99 ? -2.610 -4.878 -8.314 1.00 93.81 99 PHE A N 1
ATOM 779 C CA . PHE A 1 99 ? -2.913 -4.356 -6.990 1.00 93.81 99 PHE A CA 1
ATOM 780 C C . PHE A 1 99 ? -4.256 -4.901 -6.507 1.00 93.81 99 PHE A C 1
ATOM 782 O O . PHE A 1 99 ? -5.293 -4.669 -7.127 1.00 93.81 99 PHE A O 1
ATOM 789 N N . ARG A 1 100 ? -4.239 -5.643 -5.397 1.00 93.19 100 ARG A N 1
ATOM 790 C CA . ARG A 1 100 ? -5.427 -6.294 -4.846 1.00 93.19 100 ARG A CA 1
ATOM 791 C C . ARG A 1 100 ? -5.388 -6.281 -3.326 1.00 93.19 100 ARG A C 1
ATOM 793 O O . ARG A 1 100 ? -4.460 -6.815 -2.721 1.00 93.19 100 ARG A O 1
ATOM 800 N N . ARG A 1 101 ? -6.425 -5.711 -2.712 1.00 93.56 101 ARG A N 1
ATOM 801 C CA . ARG A 1 101 ? -6.621 -5.745 -1.255 1.00 93.56 101 ARG A CA 1
ATOM 802 C C . ARG A 1 101 ? -6.953 -7.160 -0.784 1.00 93.56 101 ARG A C 1
ATOM 804 O O . ARG A 1 101 ? -7.613 -7.912 -1.506 1.00 93.56 101 ARG A O 1
ATOM 811 N N . ARG A 1 102 ? -6.534 -7.524 0.433 1.00 91.06 102 ARG A N 1
ATOM 812 C CA . ARG A 1 102 ? -6.968 -8.789 1.054 1.00 91.06 102 ARG A CA 1
ATOM 813 C C . ARG A 1 102 ? -8.424 -8.712 1.493 1.00 91.06 102 ARG A C 1
ATOM 815 O O . ARG A 1 102 ? -9.127 -9.715 1.426 1.00 91.06 102 ARG A O 1
ATOM 822 N N . TYR A 1 103 ? -8.865 -7.525 1.904 1.00 85.94 103 TYR A N 1
ATOM 823 C CA . TYR A 1 103 ? -10.225 -7.270 2.361 1.00 85.94 103 TYR A CA 1
ATOM 824 C C . TYR A 1 103 ? -10.802 -6.015 1.710 1.00 85.94 103 TYR A C 1
ATOM 826 O O . TYR A 1 103 ? -10.095 -5.042 1.455 1.00 85.94 103 TYR A O 1
ATOM 834 N N . GLY A 1 104 ? -12.114 -6.029 1.482 1.00 85.06 104 GLY A N 1
ATOM 835 C CA . GLY A 1 104 ? -12.823 -4.903 0.884 1.00 85.06 104 GLY A CA 1
ATOM 836 C C . GLY A 1 104 ? -12.602 -4.761 -0.623 1.00 85.06 104 GLY A C 1
ATOM 837 O O . GLY A 1 104 ? -12.018 -5.616 -1.291 1.00 85.06 104 GLY A O 1
ATOM 838 N N . ARG A 1 105 ? -13.143 -3.673 -1.176 1.00 89.69 105 ARG A N 1
ATOM 839 C CA . ARG A 1 105 ? -13.041 -3.360 -2.603 1.00 89.69 105 ARG A CA 1
ATOM 840 C C . ARG A 1 105 ? -11.710 -2.678 -2.895 1.00 89.69 105 ARG A C 1
ATOM 842 O O . ARG A 1 105 ? -11.230 -1.876 -2.100 1.00 89.69 105 ARG A O 1
ATOM 849 N N . THR A 1 106 ? -11.141 -2.992 -4.053 1.00 93.00 106 THR A N 1
ATOM 850 C CA . THR A 1 106 ? -9.985 -2.268 -4.587 1.00 93.00 106 THR A CA 1
ATOM 851 C C . THR A 1 106 ? -10.495 -1.137 -5.473 1.00 93.00 106 THR A C 1
ATOM 853 O O . THR A 1 106 ? -11.330 -1.364 -6.349 1.00 93.00 106 THR A O 1
ATOM 856 N N . LYS A 1 107 ? -10.020 0.081 -5.225 1.00 91.69 107 LYS A N 1
ATOM 857 C CA . LYS A 1 107 ? -10.310 1.270 -6.017 1.00 91.69 107 LYS A CA 1
ATOM 858 C C . LYS A 1 107 ? -9.700 1.109 -7.403 1.00 91.69 107 LYS A C 1
ATOM 860 O O . LYS A 1 107 ? -8.521 0.786 -7.545 1.00 91.69 107 LYS A O 1
ATOM 865 N N . ILE A 1 108 ? -10.519 1.352 -8.415 1.00 88.00 108 ILE A N 1
ATOM 866 C CA . ILE A 1 108 ? -10.094 1.360 -9.810 1.00 88.00 108 ILE A CA 1
ATOM 867 C C . ILE A 1 108 ? -9.711 2.798 -10.147 1.00 88.00 108 ILE A C 1
ATOM 869 O O . ILE A 1 108 ? -10.501 3.717 -9.933 1.00 88.00 108 ILE A O 1
ATOM 873 N N . PHE A 1 109 ? -8.485 2.986 -10.623 1.00 84.25 109 PHE A N 1
ATOM 874 C CA . PHE A 1 109 ? -8.015 4.264 -11.143 1.00 84.25 109 PHE A CA 1
ATOM 875 C C . PHE A 1 109 ? -8.285 4.264 -12.649 1.00 84.25 109 PHE A C 1
ATOM 877 O O . PHE A 1 109 ? -7.749 3.415 -13.359 1.00 84.25 109 PHE A O 1
ATOM 884 N N . SER A 1 110 ? -9.191 5.141 -13.087 1.00 71.88 110 SER A N 1
ATOM 885 C CA . SER A 1 110 ? -9.550 5.379 -14.492 1.00 71.88 110 SER A CA 1
ATOM 886 C C . SER A 1 110 ? -8.665 6.439 -15.123 1.00 71.88 110 SER A C 1
ATOM 888 O O . SER A 1 110 ? -8.430 7.447 -14.413 1.00 71.88 110 SER A O 1
#

Secondary structure (DSSP, 8-state):
----HHHHHHHTT-PPPP-TT----------S--------SS--EETTTTEE-TT-EEB----TT----EE-HHHHHHTT--GGGB----SHHHHTT----SSSPPPP--

Foldseek 3Di:
DDDPPVNVCVVVVNDDDDPPPPPPPDPPPPPVCPPPPPDDPDDQAWPPVRDGHLQWFAFDDPQPVDPTRTHHLVRCVVSVPAQVRTDDQGGPCSVVVNRDHPDDDHDDDD

Sequence (110 aa):
MSNSLKDALEKAGLKTSKPDNISKRKPKSIDPLKANEKHQQQCNFCDCCKKTAPDVEFYKHHNQSIQANWLCIVCADKHFIPDEARQSNQSDFAMRGTFRRRYGRTKIFS

pLDDT: mean 81.68, std 15.77, range [46.72, 96.69]

Radius of gyration: 31.63 Å; chains: 1; bounding box: 93×38×48 Å